Protein AF-A0AAW5KG82-F1 (afdb_monomer_lite)

Structure (mmCIF, N/CA/C/O backbone):
data_AF-A0AAW5KG82-F1
#
_entry.id   AF-A0AAW5KG82-F1
#
loop_
_atom_site.group_PDB
_atom_site.id
_atom_site.type_symbol
_atom_site.label_atom_id
_atom_site.label_alt_id
_atom_site.label_comp_id
_atom_site.label_asym_id
_atom_site.label_entity_id
_atom_site.label_seq_id
_atom_site.pdbx_PDB_ins_code
_atom_site.Cartn_x
_atom_site.Cartn_y
_atom_site.Cartn_z
_atom_site.occupancy
_atom_site.B_iso_or_equiv
_atom_site.auth_seq_id
_atom_site.auth_comp_id
_atom_site.auth_asym_id
_atom_site.auth_atom_id
_atom_site.pdbx_PDB_model_num
ATOM 1 N N . MET A 1 1 ? 27.610 -29.810 -26.165 1.00 43.00 1 MET A N 1
ATOM 2 C CA . MET A 1 1 ? 27.554 -28.366 -25.875 1.00 43.00 1 MET A CA 1
ATOM 3 C C . MET A 1 1 ? 26.132 -28.123 -25.435 1.00 43.00 1 MET A C 1
ATOM 5 O O . MET A 1 1 ? 25.241 -28.234 -26.262 1.00 43.00 1 MET A O 1
ATOM 9 N N . ASN A 1 2 ? 25.910 -28.025 -24.126 1.00 41.97 2 ASN A N 1
ATOM 10 C CA . ASN A 1 2 ? 24.595 -27.672 -23.614 1.00 41.97 2 ASN A CA 1
ATOM 11 C C . ASN A 1 2 ? 24.531 -26.154 -23.670 1.00 41.97 2 ASN A C 1
ATOM 13 O O . ASN A 1 2 ? 25.247 -25.485 -22.925 1.00 41.97 2 ASN A O 1
ATOM 17 N N . ASP A 1 3 ? 23.728 -25.647 -24.596 1.00 47.97 3 ASP A N 1
ATOM 18 C CA . ASP A 1 3 ? 23.341 -24.248 -24.640 1.00 47.97 3 ASP A CA 1
ATOM 19 C C . ASP A 1 3 ? 22.497 -23.990 -23.391 1.00 47.97 3 ASP A C 1
ATOM 21 O O . ASP A 1 3 ? 21.310 -24.313 -23.327 1.00 47.97 3 ASP A O 1
ATOM 25 N N . HIS A 1 4 ? 23.149 -23.492 -22.341 1.00 55.25 4 HIS A N 1
ATOM 26 C CA . HIS A 1 4 ? 22.451 -22.927 -21.203 1.00 55.25 4 HIS A CA 1
ATOM 27 C C . HIS A 1 4 ? 21.653 -21.731 -21.719 1.00 55.25 4 HIS A C 1
ATOM 29 O O . HIS A 1 4 ? 22.209 -20.669 -21.989 1.00 55.25 4 HIS A O 1
ATOM 35 N N . LEU A 1 5 ? 20.345 -21.940 -21.868 1.00 52.81 5 LEU A N 1
ATOM 36 C CA . LEU A 1 5 ? 19.337 -20.892 -21.836 1.00 52.81 5 LEU A CA 1
ATOM 37 C C . LEU A 1 5 ? 19.588 -20.049 -20.582 1.00 52.81 5 LEU A C 1
ATOM 39 O O . LEU A 1 5 ? 19.152 -20.397 -19.486 1.00 52.81 5 LEU A O 1
ATOM 43 N N . ILE A 1 6 ? 20.331 -18.959 -20.744 1.00 55.97 6 ILE A N 1
ATOM 44 C CA . ILE A 1 6 ? 20.283 -17.837 -19.820 1.00 55.97 6 ILE A CA 1
ATOM 45 C C . ILE A 1 6 ? 18.909 -17.225 -20.067 1.00 55.97 6 ILE A C 1
ATOM 47 O O . ILE A 1 6 ? 18.712 -16.466 -21.014 1.00 55.97 6 ILE A O 1
ATOM 51 N N . VAL A 1 7 ? 17.930 -17.636 -19.264 1.00 52.50 7 VAL A N 1
ATOM 52 C CA . VAL A 1 7 ? 16.776 -16.778 -19.003 1.00 52.50 7 VAL A CA 1
ATOM 53 C C . VAL A 1 7 ? 17.35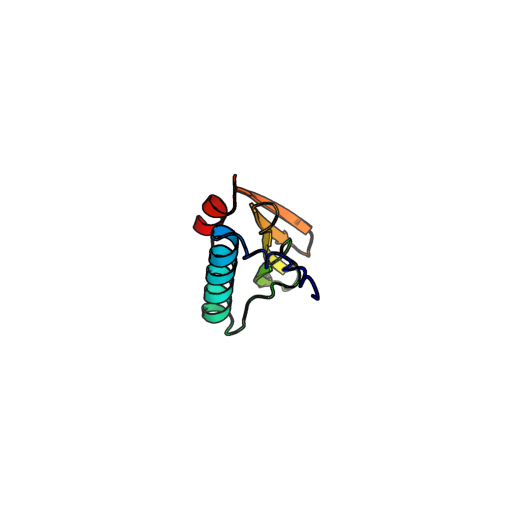4 -15.446 -18.516 1.00 52.50 7 VAL A C 1
ATOM 55 O O . VAL A 1 7 ? 18.171 -15.473 -17.592 1.00 52.50 7 VAL A O 1
ATOM 58 N N . PRO A 1 8 ? 17.039 -14.302 -19.148 1.00 50.31 8 PRO A N 1
ATOM 59 C CA . PRO A 1 8 ? 17.375 -13.022 -18.557 1.00 50.31 8 PRO A CA 1
ATOM 60 C C . PRO A 1 8 ? 16.703 -13.008 -17.189 1.00 50.31 8 PRO A C 1
ATOM 62 O O . PRO A 1 8 ? 15.488 -13.159 -17.093 1.00 50.31 8 PRO A O 1
ATOM 65 N N . GLU A 1 9 ? 17.499 -12.919 -16.134 1.00 54.00 9 GLU A N 1
ATOM 66 C CA . GLU A 1 9 ? 16.999 -12.541 -14.825 1.00 54.00 9 GLU A CA 1
ATOM 67 C C . GLU A 1 9 ? 16.450 -11.124 -15.013 1.00 54.00 9 GLU A C 1
ATOM 69 O O . GLU A 1 9 ? 17.220 -10.170 -15.136 1.00 54.00 9 GLU A O 1
ATOM 74 N N . GLU A 1 10 ? 15.134 -10.997 -15.221 1.00 58.22 10 GLU A N 1
ATOM 75 C CA . GLU A 1 10 ? 14.483 -9.694 -15.315 1.00 58.22 10 GLU A CA 1
ATOM 76 C C . GLU A 1 10 ? 14.633 -9.024 -13.953 1.00 58.22 10 GLU A C 1
ATOM 78 O O . GLU A 1 10 ? 13.882 -9.272 -13.014 1.00 58.22 10 GLU A O 1
ATOM 83 N N . THR A 1 11 ? 15.676 -8.210 -13.831 1.00 74.81 11 THR A N 1
ATOM 84 C CA . THR A 1 11 ? 15.878 -7.338 -12.684 1.00 74.81 11 THR A CA 1
ATOM 85 C C . THR A 1 11 ? 14.684 -6.402 -12.584 1.00 74.81 11 THR A C 1
ATOM 87 O O . THR A 1 11 ? 14.344 -5.744 -13.572 1.00 74.81 11 THR A O 1
ATOM 90 N N . GLU A 1 12 ? 14.065 -6.335 -11.405 1.00 85.69 12 GLU A N 1
ATOM 91 C CA . GLU A 1 12 ? 12.932 -5.443 -11.157 1.00 85.69 12 GLU A CA 1
ATOM 92 C C . GLU A 1 12 ? 13.258 -3.997 -11.586 1.00 85.69 12 GLU A C 1
ATOM 94 O O . GLU A 1 12 ? 14.386 -3.532 -11.375 1.00 85.69 12 GLU A O 1
ATOM 99 N N . PRO A 1 13 ? 12.299 -3.257 -12.181 1.00 93.06 13 PRO A N 1
ATOM 100 C CA . PRO A 1 13 ? 12.517 -1.867 -12.560 1.00 93.06 13 PRO A CA 1
ATOM 101 C C . PRO A 1 13 ? 12.990 -1.023 -11.362 1.00 93.06 13 PRO A C 1
ATOM 103 O O . PRO A 1 13 ? 12.435 -1.170 -10.271 1.00 93.06 13 PRO A O 1
ATOM 106 N N . PRO A 1 14 ? 13.937 -0.078 -11.537 1.00 95.25 14 PRO A N 1
ATOM 107 C CA . PRO A 1 14 ? 14.467 0.717 -10.425 1.00 95.25 14 PRO A CA 1
ATOM 108 C C . PRO A 1 14 ? 13.397 1.442 -9.599 1.00 95.25 14 PRO A C 1
ATOM 110 O O . PRO A 1 14 ? 13.514 1.523 -8.381 1.00 95.25 14 PRO A O 1
ATOM 113 N N . ALA A 1 15 ? 12.335 1.930 -10.250 1.00 96.19 15 ALA A N 1
ATOM 114 C CA . ALA A 1 15 ? 11.228 2.599 -9.570 1.00 96.19 15 ALA A CA 1
ATOM 115 C C . ALA A 1 15 ? 10.419 1.645 -8.673 1.00 96.19 15 ALA A C 1
ATOM 117 O O . ALA A 1 15 ? 10.010 2.047 -7.588 1.00 96.19 15 ALA A O 1
ATOM 118 N N . LEU A 1 16 ? 10.241 0.384 -9.091 1.00 97.25 16 LEU A N 1
ATOM 119 C CA . LEU A 1 16 ? 9.564 -0.644 -8.295 1.00 97.25 16 LEU A CA 1
ATOM 120 C C . LEU A 1 16 ? 10.412 -1.057 -7.091 1.00 97.25 16 LEU A C 1
ATOM 122 O O . LEU A 1 16 ? 9.891 -1.172 -5.985 1.00 97.25 16 LEU A O 1
ATOM 126 N N . MET A 1 17 ? 11.721 -1.229 -7.290 1.00 97.06 17 MET A N 1
ATOM 127 C CA . MET A 1 17 ? 12.648 -1.522 -6.196 1.00 97.06 17 MET A CA 1
ATOM 128 C C . MET A 1 17 ? 12.632 -0.408 -5.139 1.00 97.06 17 MET A C 1
ATOM 130 O O . MET A 1 17 ? 12.613 -0.698 -3.944 1.00 97.06 17 MET A O 1
ATOM 134 N N . GLU A 1 18 ? 12.594 0.856 -5.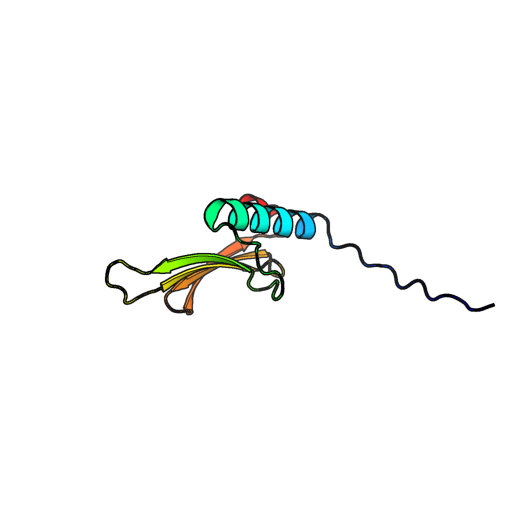568 1.00 97.94 18 GLU A N 1
ATOM 135 C CA . GLU A 1 18 ? 12.503 1.989 -4.645 1.00 97.94 18 GLU A CA 1
ATOM 136 C C . GLU A 1 18 ? 11.145 2.056 -3.936 1.00 97.94 18 GLU A C 1
ATOM 138 O O . GLU A 1 18 ? 11.123 2.244 -2.723 1.00 97.94 18 GLU A O 1
ATOM 143 N N . ALA A 1 19 ? 10.033 1.806 -4.636 1.00 98.38 19 ALA A N 1
ATOM 144 C CA . ALA A 1 19 ? 8.702 1.748 -4.024 1.00 98.38 19 ALA A CA 1
ATOM 145 C C . ALA A 1 19 ? 8.636 0.693 -2.908 1.00 98.38 19 ALA A C 1
ATOM 147 O O . ALA A 1 19 ? 8.195 0.973 -1.794 1.00 98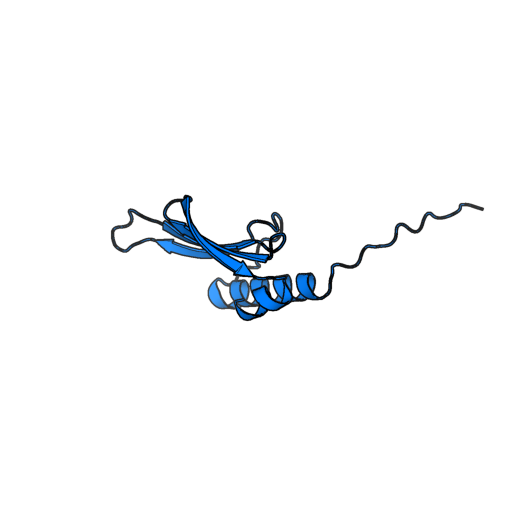.38 19 ALA A O 1
ATOM 148 N N . LYS A 1 20 ? 9.155 -0.515 -3.173 1.00 98.50 20 LYS A N 1
ATOM 149 C CA . LYS A 1 20 ? 9.254 -1.579 -2.164 1.00 98.50 20 LYS A CA 1
ATOM 150 C C . LYS A 1 20 ? 10.137 -1.166 -0.988 1.00 98.50 20 LYS A C 1
ATOM 152 O O . LYS A 1 20 ? 9.798 -1.437 0.160 1.00 98.50 20 LYS A O 1
ATOM 157 N N . ARG A 1 21 ? 11.260 -0.490 -1.251 1.00 98.44 21 ARG A N 1
ATOM 158 C CA . ARG A 1 21 ? 12.159 0.001 -0.197 1.00 98.44 21 ARG A CA 1
ATOM 159 C C . ARG A 1 21 ? 11.472 1.038 0.696 1.00 98.44 21 ARG A C 1
ATOM 161 O O . ARG A 1 21 ? 11.641 0.961 1.910 1.00 98.44 21 ARG A O 1
ATOM 168 N N . LEU A 1 22 ? 10.735 1.984 0.110 1.00 98.56 22 LEU A N 1
ATOM 169 C CA . LEU A 1 22 ? 9.992 3.027 0.826 1.00 98.56 22 LEU A CA 1
ATOM 170 C C . LEU A 1 22 ? 8.873 2.420 1.674 1.00 98.56 22 LEU A C 1
ATOM 172 O O . LEU A 1 22 ? 8.896 2.584 2.891 1.00 98.56 22 LEU A O 1
ATOM 176 N N . ASN A 1 23 ? 7.999 1.609 1.068 1.00 97.88 23 ASN A N 1
ATOM 177 C CA . ASN A 1 23 ? 6.915 0.927 1.782 1.00 97.88 23 ASN A CA 1
ATOM 178 C C . ASN A 1 23 ? 7.448 0.077 2.936 1.00 97.88 23 ASN A C 1
ATOM 180 O O . ASN A 1 23 ? 6.955 0.165 4.055 1.00 97.88 23 ASN A O 1
ATOM 184 N N . ASN A 1 24 ? 8.503 -0.707 2.698 1.00 98.38 24 ASN A N 1
ATOM 185 C CA . ASN A 1 24 ? 9.087 -1.535 3.747 1.00 98.38 24 ASN A CA 1
ATOM 186 C C . ASN A 1 24 ? 9.720 -0.701 4.868 1.00 98.38 24 ASN A C 1
ATOM 188 O O . ASN A 1 24 ? 9.606 -1.064 6.035 1.00 98.38 24 ASN A O 1
ATOM 192 N N . ALA A 1 25 ? 10.392 0.405 4.535 1.00 98.38 25 ALA A N 1
ATOM 193 C CA . ALA A 1 25 ? 10.960 1.300 5.537 1.00 98.38 25 ALA A CA 1
ATOM 194 C C . ALA A 1 25 ? 9.862 1.920 6.411 1.00 98.38 25 ALA A C 1
ATOM 196 O O . ALA A 1 25 ? 9.991 1.898 7.634 1.00 98.38 25 ALA A O 1
ATOM 197 N N . TYR A 1 26 ? 8.774 2.391 5.796 1.00 97.06 26 TYR A N 1
ATOM 198 C CA . TYR A 1 26 ? 7.610 2.910 6.507 1.00 97.06 26 TYR A CA 1
ATOM 199 C C . TYR A 1 26 ? 6.980 1.847 7.414 1.00 97.06 26 TYR A C 1
ATOM 201 O O . TYR A 1 26 ? 6.798 2.084 8.609 1.00 97.06 26 TYR A O 1
ATOM 209 N N . CYS A 1 27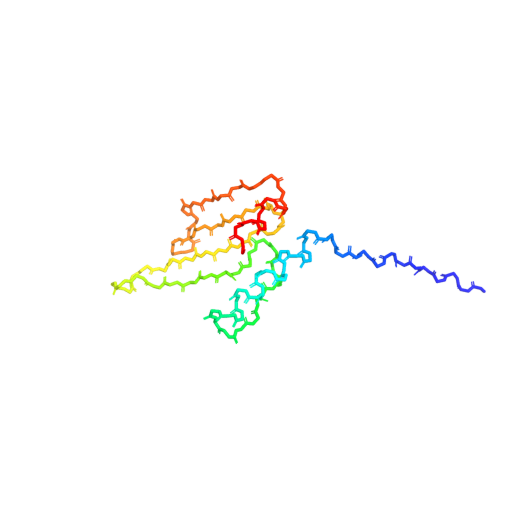 ? 6.710 0.648 6.885 1.00 96.94 27 CYS A N 1
ATOM 210 C CA . CYS A 1 27 ? 6.096 -0.423 7.664 1.00 96.94 27 CYS A CA 1
ATOM 211 C C . CYS A 1 27 ? 6.969 -0.851 8.853 1.00 96.94 27 CYS A C 1
ATOM 213 O O . CYS A 1 27 ? 6.463 -1.021 9.965 1.00 96.94 27 CYS A O 1
ATOM 215 N N . MET A 1 28 ? 8.287 -0.944 8.654 1.00 97.69 28 MET A N 1
ATOM 216 C CA . MET A 1 28 ? 9.224 -1.254 9.732 1.00 97.69 28 MET A CA 1
ATOM 217 C C . MET A 1 28 ? 9.289 -0.141 10.783 1.00 97.69 28 MET A C 1
ATOM 219 O O . MET A 1 28 ? 9.363 -0.447 11.970 1.00 97.69 28 MET A O 1
ATOM 223 N N . GLU A 1 29 ? 9.264 1.133 10.381 1.00 97.19 29 GLU A N 1
ATOM 224 C CA . GLU A 1 29 ? 9.304 2.270 11.310 1.00 97.19 29 GLU A CA 1
ATOM 225 C C . GLU A 1 29 ? 8.022 2.383 12.147 1.00 97.19 29 GLU A C 1
ATOM 227 O O . GLU A 1 29 ? 8.092 2.649 13.347 1.00 97.19 29 GLU A O 1
ATOM 232 N N . VAL A 1 30 ? 6.855 2.184 11.528 1.00 95.81 30 VAL A N 1
ATOM 233 C CA . VAL A 1 30 ? 5.554 2.446 12.164 1.00 95.81 30 VAL A CA 1
ATOM 234 C C . VAL A 1 30 ? 4.982 1.218 12.872 1.00 95.81 30 VAL A C 1
ATOM 236 O O . VAL A 1 30 ? 4.347 1.360 13.918 1.00 95.81 30 VAL A O 1
ATOM 239 N N . PHE A 1 31 ? 5.204 0.019 12.330 1.00 94.62 31 PHE A N 1
ATOM 240 C CA . PHE A 1 31 ? 4.569 -1.216 12.803 1.00 94.62 31 PHE A CA 1
ATOM 241 C C . PHE A 1 31 ? 5.570 -2.294 13.240 1.00 94.62 31 PHE A C 1
ATOM 243 O O . PHE A 1 31 ? 5.144 -3.355 13.689 1.00 94.62 31 PHE A O 1
ATOM 250 N N . GLU A 1 32 ? 6.881 -2.046 13.122 1.00 97.12 32 GLU A N 1
ATOM 251 C CA . GLU A 1 32 ? 7.940 -3.024 13.427 1.00 97.12 32 GLU A CA 1
ATOM 252 C C . GLU A 1 32 ? 7.799 -4.342 12.632 1.00 97.12 32 GLU A C 1
ATOM 254 O O . GLU A 1 32 ? 8.217 -5.411 13.083 1.00 97.12 32 GLU A O 1
ATOM 259 N N . GLN A 1 33 ? 7.216 -4.264 11.430 1.00 96.44 33 GLN A N 1
ATOM 260 C CA . GLN A 1 33 ? 7.004 -5.393 10.521 1.00 96.44 33 GLN A CA 1
ATOM 261 C C . GLN A 1 33 ? 7.361 -5.025 9.081 1.00 96.44 33 GLN A C 1
ATOM 263 O O . GLN A 1 33 ? 7.204 -3.882 8.655 1.00 96.44 33 GLN A O 1
ATOM 268 N N . GLU A 1 34 ? 7.827 -6.018 8.327 1.00 97.75 34 GLU A N 1
ATOM 269 C CA . GLU A 1 34 ? 8.073 -5.861 6.896 1.00 97.75 34 GLU A CA 1
ATOM 270 C C . GLU A 1 34 ? 6.747 -5.675 6.149 1.00 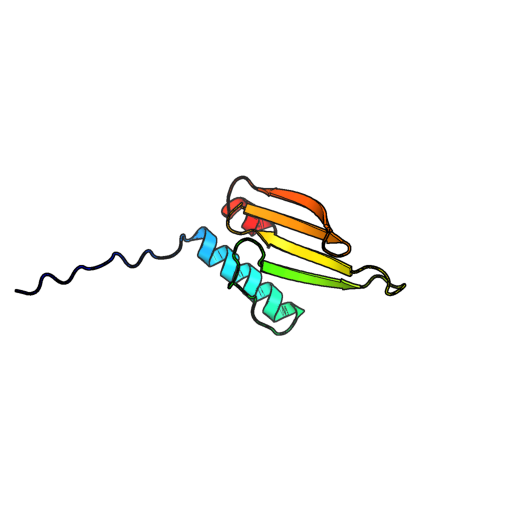97.75 34 GLU A C 1
ATOM 272 O O . GLU A 1 34 ? 5.702 -6.191 6.560 1.00 97.75 34 GLU A O 1
ATOM 277 N N . ALA A 1 35 ? 6.797 -4.929 5.048 1.00 97.75 35 ALA A N 1
ATOM 278 C CA . ALA A 1 35 ? 5.661 -4.812 4.144 1.00 97.75 35 ALA A CA 1
ATOM 279 C C . ALA A 1 35 ? 5.451 -6.135 3.386 1.00 97.75 35 ALA A C 1
ATOM 281 O O . ALA A 1 35 ? 6.415 -6.784 2.971 1.00 97.75 35 ALA A O 1
ATOM 282 N N . ASP A 1 36 ? 4.192 -6.523 3.176 1.00 97.38 36 ASP A N 1
ATOM 283 C CA . ASP A 1 36 ? 3.856 -7.685 2.353 1.00 97.38 36 ASP A CA 1
ATOM 284 C C . ASP A 1 36 ? 3.793 -7.282 0.874 1.00 97.38 36 ASP A C 1
ATOM 286 O O . ASP A 1 36 ? 3.017 -6.417 0.476 1.00 97.38 36 ASP A O 1
ATOM 290 N N . PHE A 1 37 ? 4.623 -7.922 0.050 1.00 97.69 37 PHE A N 1
ATOM 291 C CA . PHE A 1 37 ? 4.690 -7.701 -1.398 1.00 97.69 37 PHE A CA 1
ATOM 292 C C . PHE A 1 37 ? 4.161 -8.891 -2.207 1.00 97.69 37 PHE A C 1
ATOM 294 O O . PHE A 1 37 ? 4.445 -8.997 -3.402 1.00 97.69 37 PHE A O 1
ATOM 301 N N . SER A 1 38 ? 3.427 -9.807 -1.567 1.00 97.62 38 SER A N 1
ATOM 302 C CA . SER A 1 38 ? 2.808 -10.961 -2.230 1.00 97.62 38 SER A CA 1
ATOM 303 C C . SER A 1 38 ? 1.754 -10.543 -3.261 1.00 97.62 38 SER A C 1
ATOM 305 O O . SER A 1 38 ? 1.572 -11.243 -4.259 1.00 97.62 38 SER A O 1
ATOM 307 N N . ASP A 1 39 ? 1.106 -9.392 -3.050 1.00 98.00 39 ASP A N 1
ATOM 308 C CA . ASP A 1 39 ? 0.216 -8.735 -4.006 1.00 98.00 39 ASP A CA 1
ATOM 309 C C . ASP A 1 39 ? 0.662 -7.285 -4.254 1.00 98.00 39 ASP A C 1
ATOM 311 O O . ASP A 1 39 ? 0.505 -6.403 -3.415 1.00 98.00 39 ASP A O 1
ATOM 315 N N . LEU A 1 40 ? 1.219 -7.017 -5.436 1.00 97.81 40 LEU A N 1
ATOM 316 C CA . LEU A 1 40 ? 1.670 -5.671 -5.799 1.00 97.81 40 LEU A CA 1
ATOM 317 C C . LEU A 1 40 ? 0.519 -4.721 -6.151 1.00 97.81 40 LEU A C 1
ATOM 319 O O . LEU A 1 40 ? 0.762 -3.520 -6.244 1.00 97.81 40 LEU A O 1
ATOM 323 N N . HIS A 1 41 ? -0.707 -5.217 -6.347 1.00 97.88 41 HIS A N 1
ATOM 324 C CA . HIS A 1 41 ? -1.879 -4.350 -6.476 1.00 97.88 41 HIS A CA 1
ATOM 325 C C . HIS A 1 41 ? -2.367 -3.822 -5.123 1.00 97.88 41 HIS A C 1
ATOM 327 O O . HIS A 1 41 ? -3.164 -2.883 -5.093 1.00 97.88 41 HIS A O 1
ATOM 333 N N . HIS A 1 42 ? -1.901 -4.406 -4.018 1.00 98.06 42 HIS A N 1
ATOM 334 C CA . HIS A 1 42 ? -2.372 -4.072 -2.685 1.00 98.06 42 HIS A CA 1
ATOM 335 C C . HIS A 1 42 ? -1.290 -4.335 -1.634 1.00 98.06 42 HIS A C 1
ATOM 337 O O . HIS A 1 42 ? -1.247 -5.382 -0.993 1.00 98.06 42 HIS A O 1
ATOM 343 N N . VAL A 1 43 ? -0.403 -3.357 -1.466 1.00 98.31 43 VAL A N 1
ATOM 344 C CA . VAL A 1 43 ? 0.574 -3.338 -0.377 1.00 98.31 43 VAL A CA 1
ATOM 345 C C . VAL A 1 43 ? 0.004 -2.505 0.764 1.00 98.31 43 VAL A C 1
ATOM 347 O O . VAL A 1 43 ? -0.153 -1.290 0.618 1.00 98.31 43 VAL A O 1
ATOM 350 N N . ASP A 1 44 ? -0.297 -3.149 1.889 1.00 97.31 44 ASP A N 1
ATOM 351 C CA . ASP A 1 44 ? -0.799 -2.482 3.090 1.00 97.31 44 ASP A CA 1
ATOM 352 C C . ASP A 1 44 ? 0.207 -1.460 3.619 1.00 97.31 44 ASP A C 1
ATOM 354 O O . ASP A 1 44 ? 1.370 -1.784 3.868 1.00 97.31 44 ASP A O 1
ATOM 358 N N . LEU A 1 45 ? -0.254 -0.224 3.830 1.00 96.94 45 LEU A N 1
ATOM 359 C CA . LEU A 1 45 ? 0.546 0.820 4.465 1.00 96.94 45 LEU A CA 1
ATOM 360 C C . LEU A 1 45 ? 0.045 1.110 5.870 1.00 96.94 45 LEU A C 1
ATOM 362 O O . LEU A 1 45 ? 0.842 1.138 6.795 1.00 96.94 45 LEU A O 1
ATOM 366 N N . ALA A 1 46 ? -1.256 1.322 6.066 1.00 95.12 46 ALA A N 1
ATOM 367 C CA . ALA A 1 46 ? -1.797 1.636 7.384 1.00 95.12 46 ALA A CA 1
ATOM 368 C C . ALA A 1 46 ? -3.244 1.172 7.540 1.00 95.12 46 ALA A C 1
ATOM 370 O O . ALA A 1 46 ? -4.043 1.297 6.618 1.00 95.12 46 ALA A O 1
ATOM 371 N N . MET A 1 47 ? -3.601 0.736 8.749 1.00 94.62 47 MET A N 1
ATOM 372 C CA . MET A 1 47 ? -4.967 0.365 9.117 1.00 94.62 47 MET A CA 1
ATOM 373 C C . MET A 1 47 ? -5.313 0.923 10.502 1.00 94.62 47 MET A C 1
ATOM 375 O O . MET A 1 47 ? -4.526 0.816 11.444 1.00 94.62 47 MET A O 1
ATOM 379 N N . ALA A 1 48 ? -6.502 1.506 10.647 1.00 94.69 48 ALA A N 1
ATOM 380 C CA . ALA A 1 48 ? -6.993 2.047 11.910 1.00 94.69 48 ALA A CA 1
ATOM 381 C C . ALA A 1 48 ? -8.511 1.877 12.058 1.00 94.69 48 ALA A C 1
ATOM 383 O O . ALA A 1 48 ? -9.269 2.067 11.113 1.00 94.69 48 ALA A O 1
ATOM 384 N N . GLY A 1 49 ? -8.971 1.574 13.273 1.00 96.12 49 GLY A N 1
ATOM 385 C CA . GLY A 1 49 ? -10.398 1.566 13.606 1.00 96.12 49 GLY A CA 1
ATOM 386 C C . GLY A 1 49 ? -10.912 2.952 14.006 1.00 96.12 49 GLY A C 1
ATOM 387 O O . GLY A 1 49 ? -10.194 3.738 14.631 1.00 96.12 49 GLY A O 1
ATOM 388 N N . THR A 1 50 ? -12.174 3.256 13.706 1.00 93.69 50 THR A N 1
ATOM 389 C CA . THR A 1 50 ? -12.848 4.448 14.236 1.00 93.69 50 THR A CA 1
ATOM 390 C C . THR A 1 50 ? -13.079 4.335 15.740 1.00 93.69 50 THR A C 1
ATOM 392 O O . THR A 1 50 ? -13.145 3.248 16.309 1.00 93.69 50 THR A O 1
ATOM 395 N N . HIS A 1 51 ? -13.244 5.477 16.412 1.00 94.31 51 HIS A N 1
ATOM 396 C CA . HIS A 1 51 ? -13.417 5.519 17.868 1.00 94.31 51 HIS A CA 1
ATOM 397 C C . HIS A 1 51 ? -14.624 4.709 18.376 1.00 94.31 51 HIS A C 1
ATOM 399 O O . HIS A 1 51 ? -14.585 4.170 19.479 1.00 94.31 51 HIS A O 1
ATOM 405 N N . ASP A 1 52 ? -15.694 4.616 17.584 1.00 94.25 52 ASP A N 1
ATOM 406 C CA . ASP A 1 52 ? -16.881 3.824 17.918 1.00 94.25 52 ASP A CA 1
ATOM 407 C C . ASP A 1 52 ? -16.721 2.320 17.630 1.00 94.25 52 ASP A C 1
ATOM 409 O O . ASP A 1 52 ? -17.635 1.548 17.925 1.00 94.25 52 ASP A O 1
ATOM 413 N N . GLY A 1 53 ? -15.575 1.910 17.073 1.00 93.31 53 GLY A N 1
ATOM 414 C CA . GLY A 1 53 ? -15.233 0.528 16.747 1.00 93.31 53 GLY A CA 1
ATOM 415 C C . GLY A 1 53 ? -16.061 -0.073 15.614 1.00 93.31 53 GLY A C 1
ATOM 416 O O . GLY A 1 53 ? -16.093 -1.294 15.485 1.00 93.31 53 GLY A O 1
ATOM 417 N N . LYS A 1 54 ? -16.778 0.751 14.840 1.00 95.75 54 LYS A N 1
ATOM 418 C CA . LYS A 1 54 ? -17.677 0.266 13.785 1.00 95.75 54 LYS A CA 1
ATOM 419 C C . LYS A 1 54 ? -17.044 0.209 12.414 1.00 95.75 54 LYS A C 1
ATOM 421 O O . LYS A 1 54 ? -17.480 -0.618 11.622 1.00 95.75 54 LYS A O 1
ATOM 426 N N . HIS A 1 55 ? -16.085 1.090 12.153 1.00 95.75 55 HIS A N 1
ATOM 427 C CA . HIS A 1 55 ? -15.483 1.220 10.843 1.00 95.75 55 HIS A CA 1
ATOM 428 C C . HIS A 1 55 ? -13.979 1.004 10.915 1.00 95.75 55 HIS A C 1
ATOM 430 O O . HIS A 1 55 ? -13.327 1.419 11.878 1.00 95.75 55 HIS A O 1
ATOM 436 N N . THR A 1 56 ? -13.435 0.409 9.864 1.00 97.38 56 THR A N 1
ATOM 437 C CA . THR A 1 56 ? -11.991 0.310 9.647 1.00 97.38 56 THR A CA 1
ATOM 438 C C . THR A 1 56 ? -11.615 1.191 8.473 1.00 97.38 56 THR A C 1
ATOM 440 O O . THR A 1 56 ? -12.242 1.118 7.423 1.00 97.38 56 THR A O 1
ATOM 443 N N . VAL A 1 57 ? -10.596 2.023 8.657 1.00 97.31 57 VAL A N 1
ATOM 444 C CA . VAL A 1 57 ? -9.974 2.822 7.604 1.00 97.31 57 VAL A CA 1
ATOM 445 C C . VAL A 1 57 ? -8.633 2.197 7.266 1.00 97.31 57 VAL A C 1
ATOM 447 O O . VAL A 1 57 ? -7.862 1.866 8.167 1.00 97.31 57 VAL A O 1
ATOM 450 N N . GLU A 1 58 ? -8.350 2.074 5.979 1.00 97.88 58 GLU A N 1
ATOM 451 C CA . GLU A 1 58 ? -7.117 1.486 5.469 1.00 97.88 58 GLU A CA 1
ATOM 452 C C . GLU A 1 58 ? -6.544 2.334 4.332 1.00 97.88 58 GLU A C 1
ATOM 454 O O . GLU A 1 58 ? -7.284 2.965 3.566 1.00 97.88 58 GLU A O 1
ATOM 459 N N . ILE A 1 59 ? -5.217 2.365 4.255 1.00 97.56 59 ILE A N 1
ATOM 460 C CA . ILE A 1 59 ? -4.454 2.956 3.163 1.00 97.56 59 ILE A CA 1
ATOM 461 C C . ILE A 1 59 ? -3.513 1.882 2.622 1.00 97.56 59 ILE A C 1
ATOM 463 O O . ILE A 1 59 ? -2.726 1.312 3.380 1.00 97.56 59 ILE A O 1
ATOM 467 N N . SER A 1 60 ? -3.566 1.659 1.312 1.00 98.31 60 SER A N 1
ATOM 468 C CA . SER A 1 60 ? -2.721 0.702 0.596 1.00 98.31 60 SER A CA 1
ATOM 469 C C . SER A 1 60 ? -2.156 1.310 -0.691 1.00 98.31 60 SER A C 1
ATOM 471 O O . SER A 1 60 ? -2.708 2.264 -1.253 1.00 98.31 60 SER A O 1
ATOM 473 N N . ALA A 1 61 ? -1.027 0.779 -1.157 1.00 98.38 61 ALA A N 1
ATOM 474 C CA . ALA A 1 61 ? -0.402 1.154 -2.421 1.00 98.38 61 ALA A CA 1
ATOM 475 C C . ALA A 1 61 ? -0.603 0.063 -3.481 1.00 98.38 61 ALA A C 1
ATOM 477 O O . ALA A 1 61 ? -0.275 -1.101 -3.261 1.00 98.38 61 ALA A O 1
ATOM 478 N N . ASP A 1 62 ? -1.076 0.463 -4.659 1.00 98.44 62 ASP A N 1
ATOM 479 C CA . ASP A 1 62 ? -1.109 -0.359 -5.869 1.00 98.44 62 ASP A CA 1
ATOM 480 C C . ASP A 1 62 ? 0.106 0.023 -6.721 1.00 98.44 62 ASP A C 1
ATOM 482 O O . ASP A 1 62 ? 0.131 1.056 -7.403 1.00 98.44 62 ASP A O 1
ATOM 486 N N . LEU A 1 63 ? 1.156 -0.790 -6.621 1.00 98.25 63 LEU A N 1
ATOM 487 C CA . LEU A 1 63 ? 2.437 -0.576 -7.289 1.00 98.25 63 LEU A CA 1
ATOM 488 C C . LEU A 1 63 ? 2.381 -0.931 -8.781 1.00 98.25 63 LEU A C 1
ATOM 490 O O . LEU A 1 63 ? 3.253 -0.521 -9.545 1.00 98.25 63 LEU A O 1
ATOM 494 N N . VAL A 1 64 ? 1.367 -1.681 -9.215 1.00 97.75 64 VAL A N 1
ATOM 495 C CA . VAL A 1 64 ? 1.190 -2.034 -10.628 1.00 97.75 64 VAL A CA 1
ATOM 496 C C . VAL A 1 64 ? 0.515 -0.888 -11.373 1.00 97.75 64 VAL A C 1
ATOM 498 O O . VAL A 1 64 ? 1.015 -0.447 -12.407 1.00 97.75 64 VAL A O 1
ATOM 501 N N . ASP A 1 65 ? -0.574 -0.353 -10.820 1.00 97.94 65 ASP A N 1
ATOM 502 C CA . ASP A 1 65 ? -1.337 0.739 -11.432 1.00 97.94 65 ASP A CA 1
ATOM 503 C C . ASP A 1 65 ? -0.941 2.130 -10.914 1.00 97.94 65 ASP A C 1
ATOM 505 O O . ASP A 1 65 ? -1.584 3.127 -11.248 1.00 97.94 65 ASP A O 1
ATOM 509 N N . SER A 1 66 ? 0.137 2.209 -10.127 1.00 97.88 66 SER A N 1
ATOM 510 C CA . SER A 1 66 ? 0.737 3.452 -9.628 1.00 97.88 66 SER A CA 1
ATOM 511 C C . SER A 1 66 ? -0.277 4.360 -8.920 1.00 97.88 66 SER A C 1
ATOM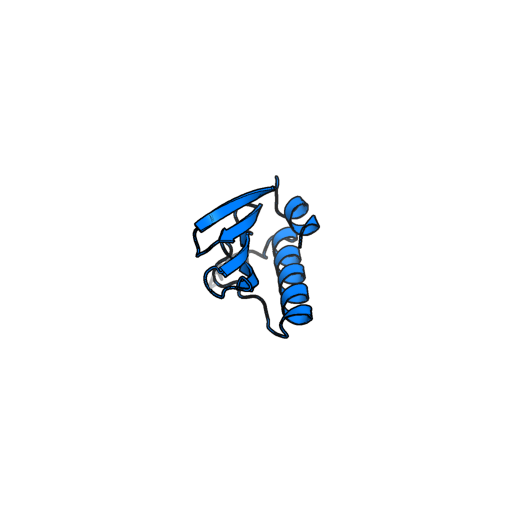 513 O O . SER A 1 66 ? -0.524 5.492 -9.343 1.00 97.88 66 SER A O 1
ATOM 515 N N . ARG A 1 67 ? -0.909 3.875 -7.847 1.00 98.19 67 ARG A N 1
ATOM 516 C CA . ARG A 1 67 ? -1.910 4.653 -7.095 1.00 98.19 67 ARG A CA 1
ATOM 517 C C . ARG A 1 67 ? -1.923 4.348 -5.602 1.00 98.19 67 ARG A C 1
ATOM 519 O O . ARG A 1 67 ? -1.602 3.243 -5.181 1.00 98.19 67 ARG A O 1
ATOM 526 N N . LEU A 1 68 ? -2.384 5.326 -4.826 1.00 97.94 68 LEU A N 1
ATOM 527 C CA . LEU A 1 68 ? -2.693 5.177 -3.406 1.00 97.94 68 LEU A CA 1
ATOM 528 C C . LEU A 1 68 ? -4.203 4.989 -3.228 1.00 97.94 68 LEU A C 1
ATOM 530 O O . LEU A 1 68 ? -4.999 5.790 -3.733 1.00 97.94 68 LEU A O 1
ATOM 534 N N . VAL A 1 69 ? -4.604 3.948 -2.511 1.00 98.50 69 VAL A N 1
ATOM 535 C CA . VAL A 1 69 ? -6.001 3.552 -2.318 1.00 98.50 69 VAL A CA 1
ATOM 536 C C . VAL A 1 69 ? -6.396 3.807 -0.868 1.00 98.50 69 VAL A C 1
ATOM 538 O O . VAL A 1 69 ? -5.665 3.459 0.051 1.00 98.50 69 VAL A O 1
ATOM 541 N N . HIS A 1 70 ? -7.552 4.442 -0.667 1.00 97.75 70 HIS A N 1
ATOM 542 C CA . HIS A 1 70 ? -8.146 4.638 0.654 1.00 97.75 70 HIS A CA 1
ATOM 543 C C . HIS A 1 70 ? -9.438 3.837 0.739 1.00 97.75 70 HIS A C 1
ATOM 545 O O . HIS A 1 70 ? -10.338 4.012 -0.095 1.00 97.75 70 HIS A O 1
ATOM 551 N N . GLN A 1 71 ? -9.542 2.996 1.760 1.00 98.44 71 GLN A N 1
ATOM 552 C CA . GLN A 1 71 ? -10.685 2.122 1.980 1.00 98.44 71 GLN A CA 1
ATOM 553 C C . GLN A 1 71 ? -11.346 2.396 3.327 1.00 98.44 71 GLN A C 1
ATOM 555 O O . GLN A 1 71 ? -10.689 2.754 4.305 1.00 98.44 71 GLN A O 1
ATOM 560 N N . VAL A 1 72 ? -12.667 2.229 3.357 1.00 97.56 72 VAL A N 1
ATOM 561 C CA . VAL A 1 72 ? -13.464 2.158 4.583 1.00 97.56 72 VAL A CA 1
ATOM 562 C C . VAL A 1 72 ? -14.268 0.870 4.529 1.00 97.56 72 VAL A C 1
ATOM 564 O O . VAL A 1 72 ? -14.974 0.632 3.554 1.00 97.56 72 VAL A O 1
ATOM 567 N N . ASP A 1 73 ? -14.138 0.026 5.548 1.00 96.81 73 ASP A N 1
ATOM 568 C CA . ASP A 1 73 ? -14.792 -1.290 5.623 1.00 96.81 73 ASP A CA 1
ATOM 569 C C . ASP A 1 73 ? -14.513 -2.182 4.396 1.00 96.81 73 ASP A C 1
ATOM 571 O O . ASP A 1 73 ? -15.356 -2.965 3.959 1.00 96.81 73 ASP A O 1
ATOM 575 N N . GLY A 1 74 ? -13.311 -2.047 3.825 1.00 95.69 74 GLY A N 1
ATOM 576 C CA . GLY A 1 74 ? -12.876 -2.749 2.615 1.00 95.69 74 GLY A CA 1
ATOM 577 C C . GLY A 1 74 ? -13.374 -2.133 1.302 1.00 95.69 74 GLY A C 1
ATOM 578 O O . GLY A 1 74 ? -12.895 -2.518 0.236 1.00 95.69 74 GLY A O 1
ATOM 579 N N . GLU A 1 75 ? -14.275 -1.148 1.339 1.00 97.50 75 GLU A N 1
ATOM 580 C CA . GLU A 1 75 ? -14.757 -0.450 0.146 1.00 97.50 75 GLU A CA 1
ATOM 581 C C . GLU A 1 75 ? -13.860 0.744 -0.197 1.00 97.50 75 GLU A C 1
ATOM 583 O O . GLU A 1 75 ? -13.569 1.590 0.650 1.00 97.50 75 GLU A O 1
ATOM 588 N N . THR A 1 76 ? -13.428 0.848 -1.456 1.00 97.75 76 THR A N 1
ATOM 589 C CA . THR A 1 76 ? -12.633 1.991 -1.923 1.00 97.75 76 THR A CA 1
ATOM 590 C C . THR A 1 76 ? -13.472 3.263 -1.922 1.00 97.75 76 THR A C 1
ATOM 592 O O . THR A 1 76 ? -14.409 3.405 -2.708 1.00 97.75 76 THR A O 1
ATOM 595 N N . VAL A 1 77 ? -13.093 4.223 -1.079 1.00 97.81 77 VAL A N 1
ATOM 596 C CA . VAL A 1 77 ? -13.764 5.528 -0.980 1.00 97.81 77 VAL A CA 1
ATOM 597 C C . VAL A 1 77 ? -13.029 6.624 -1.746 1.00 97.81 77 VAL A C 1
ATOM 599 O O . VAL A 1 77 ? -13.635 7.620 -2.137 1.00 97.81 77 VAL A O 1
ATOM 602 N N . SER A 1 78 ? -11.721 6.460 -1.957 1.00 97.50 78 SER A N 1
ATOM 603 C CA . SER A 1 78 ? -10.895 7.409 -2.699 1.00 97.50 78 SER A CA 1
ATOM 604 C C . SER A 1 78 ? -9.648 6.740 -3.268 1.00 97.50 78 SER A C 1
ATOM 606 O O . SER A 1 78 ? -9.141 5.749 -2.740 1.00 97.50 78 SER A O 1
ATOM 608 N N . THR A 1 79 ? -9.122 7.320 -4.341 1.00 97.75 79 THR A N 1
ATOM 609 C CA . THR A 1 79 ? -7.881 6.895 -4.980 1.00 97.75 79 THR A CA 1
ATOM 610 C C . THR A 1 79 ? -7.109 8.119 -5.447 1.00 97.75 79 THR A C 1
ATOM 612 O O . THR A 1 79 ? -7.688 9.033 -6.036 1.00 97.75 79 THR A O 1
ATOM 615 N N . ILE A 1 80 ? -5.799 8.121 -5.220 1.00 97.75 80 ILE A N 1
ATOM 616 C CA . ILE A 1 80 ? -4.869 9.086 -5.806 1.00 97.75 80 ILE A CA 1
ATOM 617 C C . ILE A 1 80 ? -4.093 8.342 -6.888 1.00 97.75 80 ILE A C 1
ATOM 619 O O . ILE A 1 80 ? -3.270 7.488 -6.575 1.00 97.75 80 ILE A O 1
ATOM 623 N N . SER A 1 81 ? -4.395 8.618 -8.156 1.00 97.38 81 SER A N 1
ATOM 624 C CA . SER A 1 81 ? -3.692 8.007 -9.288 1.00 97.38 81 SER A CA 1
ATOM 625 C C . SER A 1 81 ? -2.481 8.843 -9.687 1.00 97.38 81 SER A C 1
ATOM 627 O O . SER A 1 81 ? -2.611 10.045 -9.925 1.00 97.38 81 SER A O 1
ATOM 629 N N . CYS A 1 82 ? -1.330 8.192 -9.807 1.00 97.50 82 CYS A N 1
ATOM 630 C CA . CYS A 1 82 ? -0.094 8.776 -10.303 1.00 97.50 82 CYS A CA 1
ATOM 631 C C . CYS A 1 82 ? 0.130 8.377 -11.765 1.00 97.50 82 CYS A C 1
ATOM 633 O O . CYS A 1 82 ? -0.488 7.444 -12.279 1.00 97.50 82 CYS A O 1
ATOM 635 N N . LYS A 1 83 ? 1.001 9.107 -12.469 1.00 97.25 83 LYS A N 1
ATOM 636 C CA . LYS A 1 83 ? 1.310 8.777 -13.869 1.00 97.25 83 LYS A CA 1
ATOM 637 C C . LYS A 1 83 ? 2.169 7.509 -13.983 1.00 97.25 83 LYS A C 1
ATOM 639 O O . LYS A 1 83 ? 2.091 6.812 -14.990 1.00 97.25 83 LYS A O 1
ATOM 644 N N . ASP A 1 84 ? 3.012 7.270 -12.980 1.00 97.69 84 ASP A N 1
ATOM 645 C CA . ASP A 1 84 ? 3.976 6.181 -12.889 1.00 97.69 84 ASP A CA 1
ATOM 646 C C . ASP A 1 84 ? 4.422 5.980 -11.427 1.00 97.69 84 ASP A C 1
ATOM 648 O O . ASP A 1 84 ? 4.032 6.727 -10.523 1.00 97.69 84 ASP A O 1
ATOM 652 N N . LEU A 1 85 ? 5.259 4.965 -11.207 1.00 97.31 85 LEU A N 1
ATOM 653 C CA . LEU A 1 85 ? 5.828 4.643 -9.899 1.00 97.31 85 LEU A CA 1
ATOM 654 C C . LEU A 1 85 ? 6.738 5.739 -9.339 1.00 97.31 85 LEU A C 1
ATOM 656 O O . LEU A 1 85 ? 6.852 5.850 -8.127 1.00 97.31 85 LEU A O 1
ATOM 660 N N . ILE A 1 86 ? 7.384 6.548 -10.184 1.00 97.31 86 ILE A N 1
ATOM 661 C CA . ILE A 1 86 ? 8.233 7.642 -9.695 1.00 97.31 86 ILE A CA 1
ATOM 662 C C . ILE A 1 86 ? 7.349 8.683 -9.010 1.00 97.31 86 ILE A C 1
ATOM 664 O O . ILE A 1 86 ? 7.659 9.107 -7.905 1.00 97.31 86 ILE A O 1
ATOM 668 N N . ASP A 1 87 ? 6.220 9.031 -9.627 1.00 97.88 87 ASP A N 1
ATOM 669 C CA . ASP A 1 87 ? 5.242 9.931 -9.019 1.00 97.88 87 ASP A CA 1
ATOM 670 C C . ASP A 1 87 ? 4.565 9.318 -7.790 1.00 97.88 87 ASP A C 1
ATOM 672 O O . ASP A 1 87 ? 4.259 10.046 -6.851 1.00 97.88 87 ASP A O 1
ATOM 676 N N . LEU A 1 88 ? 4.320 8.001 -7.771 1.00 97.88 88 LEU A N 1
ATOM 677 C CA . LEU A 1 88 ? 3.791 7.331 -6.579 1.00 97.88 88 LEU A CA 1
ATOM 678 C C . LEU A 1 88 ? 4.781 7.389 -5.410 1.00 97.88 88 LEU A C 1
ATOM 680 O O . LEU A 1 88 ? 4.354 7.660 -4.295 1.00 97.88 88 LEU A O 1
ATOM 684 N N . ASN A 1 89 ? 6.077 7.192 -5.658 1.00 96.75 89 ASN A N 1
ATOM 685 C CA . ASN A 1 89 ? 7.110 7.175 -4.618 1.00 96.75 89 ASN A CA 1
ATOM 686 C C . ASN A 1 89 ? 7.202 8.484 -3.819 1.00 96.75 89 ASN A C 1
ATOM 688 O O . ASN A 1 89 ? 7.647 8.459 -2.680 1.00 96.75 89 ASN A O 1
ATOM 692 N N . GLU A 1 90 ? 6.748 9.614 -4.366 1.00 96.31 90 GLU A N 1
ATOM 693 C CA . GLU A 1 90 ? 6.677 10.891 -3.638 1.00 96.31 90 GLU A CA 1
ATOM 694 C C . GLU A 1 90 ? 5.577 10.914 -2.550 1.00 96.31 90 GLU A C 1
ATOM 696 O O . GLU A 1 90 ? 5.519 11.849 -1.749 1.00 96.31 90 GLU A O 1
ATOM 701 N N . TYR A 1 91 ? 4.694 9.908 -2.525 1.00 93.56 91 TYR A N 1
ATOM 702 C CA . TYR A 1 91 ? 3.643 9.722 -1.518 1.00 93.56 91 TYR A CA 1
ATOM 703 C C . TYR A 1 91 ? 3.969 8.645 -0.471 1.00 93.56 91 TYR A C 1
ATOM 705 O O . TYR A 1 91 ? 3.194 8.515 0.480 1.00 93.56 91 TYR A O 1
ATOM 713 N N . LEU A 1 92 ? 5.043 7.867 -0.665 1.00 91.06 92 LEU A N 1
ATOM 714 C CA . LEU A 1 92 ? 5.400 6.696 0.151 1.00 91.06 92 LEU A CA 1
ATOM 715 C C . LEU A 1 92 ? 6.447 7.023 1.224 1.00 91.06 92 LEU A C 1
ATOM 717 O O . LEU A 1 92 ? 7.318 7.890 0.979 1.00 91.06 92 LEU A O 1
#

Organism: NCBI:txid1720313

Radius of gyration: 16.69 Å; chains: 1; bounding box: 45×39×44 Å

pLDDT: mean 91.66, std 14.53, range [41.97, 98.56]

Foldseek 3Di:
DPPPPPPPPPDPDPLLVLLLVLQQVQCCVPPVDGWDVPDLQWIWRDWDADPVRPKIWTWTANQPQLKIFIDINNHTPDIDGDPHSVRSSVVD

Secondary structure (DSSP, 8-state):
----------PPPHHHHHHHHHHHHHHHHHHSSPPP-S-TT-EEEEEEE-TTSS-EEEEEEETTTTEEEEEETTEEEEEEE-SSHHHHHTT-

Sequence (92 aa):
MNDHLIVPEETEPPALMEAKRLNNAYCMEVFEQEADFSDLHHVDLAMAGTHDGKHTVEISADLVDSRLVHQVDGETVSTISCKDLIDLNEYL